Protein AF-A0A925VGG0-F1 (afdb_monomer_lite)

Structure (mmCIF, N/CA/C/O backbone):
data_AF-A0A925VGG0-F1
#
_entry.id   AF-A0A925VGG0-F1
#
loop_
_atom_site.group_PDB
_atom_site.id
_atom_site.type_symbol
_atom_site.label_atom_id
_atom_site.label_alt_id
_atom_site.label_comp_id
_atom_site.label_asym_id
_atom_site.label_entity_id
_atom_site.label_seq_id
_atom_site.pdbx_PDB_ins_code
_atom_site.Cartn_x
_atom_site.Cartn_y
_atom_site.Cartn_z
_atom_site.occupancy
_atom_site.B_iso_or_equiv
_atom_site.auth_seq_id
_atom_site.auth_comp_id
_atom_site.auth_asym_id
_atom_site.auth_atom_id
_atom_site.pdbx_PDB_model_num
ATOM 1 N N . GLU A 1 1 ? -0.667 3.251 -5.383 1.00 90.38 1 GLU A N 1
ATOM 2 C CA . GLU A 1 1 ? 0.225 3.045 -4.223 1.00 90.38 1 GLU A CA 1
ATOM 3 C C . GLU A 1 1 ? -0.567 2.607 -3.005 1.00 90.38 1 GLU A C 1
ATOM 5 O O . GLU A 1 1 ? -1.751 2.913 -2.924 1.00 90.38 1 GLU A O 1
ATOM 10 N N . THR A 1 2 ? 0.067 1.891 -2.078 1.00 95.25 2 THR A N 1
ATOM 11 C CA . THR A 1 2 ? -0.524 1.534 -0.771 1.00 95.25 2 THR A CA 1
ATOM 12 C C . THR A 1 2 ? -0.256 2.626 0.257 1.00 95.25 2 THR A C 1
ATOM 14 O O . THR A 1 2 ? 0.831 3.203 0.247 1.00 95.25 2 THR A O 1
ATOM 17 N N . ALA A 1 3 ? -1.197 2.881 1.162 1.00 97.12 3 ALA A N 1
ATOM 18 C CA . ALA A 1 3 ? -1.120 4.007 2.083 1.00 97.12 3 ALA A CA 1
ATOM 19 C C . ALA A 1 3 ? -1.624 3.633 3.478 1.00 97.12 3 ALA A C 1
ATOM 21 O O . ALA A 1 3 ? -2.802 3.334 3.686 1.00 97.12 3 ALA A O 1
ATOM 22 N N . PHE A 1 4 ? -0.743 3.761 4.467 1.00 97.62 4 PHE A N 1
ATOM 23 C CA . PHE A 1 4 ? -1.152 3.817 5.858 1.00 97.62 4 PHE A CA 1
ATOM 24 C C . PHE A 1 4 ? -1.658 5.226 6.150 1.00 97.62 4 PHE A C 1
ATOM 26 O O . PHE A 1 4 ? -0.902 6.195 6.069 1.00 97.62 4 PHE A O 1
ATOM 33 N N . ARG A 1 5 ? -2.928 5.340 6.532 1.00 97.88 5 ARG A N 1
ATOM 34 C CA . ARG A 1 5 ? -3.592 6.623 6.763 1.00 97.88 5 ARG A CA 1
ATOM 35 C C . ARG A 1 5 ? -3.703 6.948 8.244 1.00 97.88 5 ARG A C 1
ATOM 37 O O . ARG A 1 5 ? -3.931 6.060 9.069 1.00 97.88 5 ARG A O 1
ATOM 44 N N . ARG A 1 6 ? -3.617 8.232 8.591 1.00 97.88 6 ARG A N 1
ATOM 45 C CA . ARG A 1 6 ? -3.847 8.716 9.958 1.00 97.88 6 ARG A CA 1
ATOM 46 C C . ARG A 1 6 ? -5.238 8.333 10.462 1.00 97.88 6 ARG A C 1
ATOM 48 O O . ARG A 1 6 ? -5.386 7.999 11.640 1.00 97.88 6 ARG A O 1
ATOM 55 N N . ALA A 1 7 ? -6.229 8.288 9.569 1.00 97.88 7 ALA A N 1
ATOM 56 C CA . ALA A 1 7 ? -7.581 7.818 9.864 1.00 97.88 7 ALA A CA 1
ATOM 57 C C . ALA A 1 7 ? -7.652 6.389 10.445 1.00 97.88 7 ALA A C 1
ATOM 59 O O . ALA A 1 7 ? -8.644 6.049 11.086 1.00 97.88 7 ALA A O 1
ATOM 60 N N . TYR A 1 8 ? -6.619 5.554 10.279 1.00 98.06 8 TYR A N 1
ATOM 61 C CA . TYR A 1 8 ? -6.591 4.186 10.816 1.00 98.06 8 TYR A CA 1
ATOM 62 C C . TYR A 1 8 ? -6.202 4.128 12.300 1.00 98.06 8 TYR A C 1
ATOM 64 O O . TYR A 1 8 ? -6.530 3.160 12.992 1.00 98.06 8 TYR A O 1
ATOM 72 N N . LEU A 1 9 ? -5.530 5.163 12.822 1.00 98.12 9 LEU A N 1
ATOM 73 C CA . LEU A 1 9 ? -5.001 5.171 14.189 1.00 98.12 9 LEU A CA 1
ATOM 74 C C . LEU A 1 9 ? -6.071 4.945 15.273 1.00 98.12 9 LEU A C 1
ATOM 76 O O . LEU A 1 9 ? -5.794 4.173 16.192 1.00 98.12 9 LEU A O 1
ATOM 80 N N . PRO A 1 10 ? -7.281 5.546 15.216 1.00 98.00 10 PRO A N 1
ATOM 81 C CA . PRO A 1 10 ? -8.311 5.296 16.223 1.00 98.00 10 PRO A CA 1
ATOM 82 C C . PRO A 1 10 ? -8.689 3.815 16.348 1.00 98.00 10 PRO A C 1
ATOM 84 O O . PRO A 1 10 ? -8.743 3.307 17.464 1.00 98.00 10 PRO A O 1
ATOM 87 N N . ALA A 1 11 ? -8.884 3.113 15.226 1.00 97.56 11 ALA A N 1
ATOM 88 C CA . ALA A 1 11 ? -9.228 1.690 15.224 1.00 97.56 11 ALA A CA 1
ATOM 89 C C . ALA A 1 11 ? -8.071 0.816 15.736 1.00 97.56 11 ALA A C 1
ATOM 91 O O . ALA A 1 11 ? -8.276 -0.115 16.510 1.00 97.56 11 ALA A O 1
ATOM 92 N N . LEU A 1 12 ? -6.833 1.142 15.355 1.00 97.62 12 LEU A N 1
ATOM 93 C CA . LEU A 1 12 ? -5.651 0.398 15.794 1.00 97.62 12 LEU A CA 1
ATOM 94 C C . LEU A 1 12 ? -5.385 0.540 17.301 1.00 97.62 12 LEU A C 1
ATOM 96 O O . LEU A 1 12 ? -4.989 -0.424 17.954 1.00 97.62 12 LEU A O 1
ATOM 100 N N . ARG A 1 13 ? -5.623 1.731 17.867 1.00 97.75 13 ARG A N 1
ATOM 101 C CA . ARG A 1 13 ? -5.425 2.010 19.300 1.00 97.75 13 ARG A CA 1
ATOM 102 C C . ARG A 1 13 ? -6.412 1.264 20.198 1.00 97.75 13 ARG A C 1
ATOM 104 O O . ARG A 1 13 ? -6.070 0.972 21.340 1.00 97.75 13 ARG A O 1
ATOM 111 N N . THR A 1 14 ? -7.618 0.973 19.712 1.00 96.56 14 THR A N 1
ATOM 112 C CA . THR A 1 14 ? -8.652 0.258 20.481 1.00 96.56 14 THR A CA 1
ATOM 113 C C . THR A 1 14 ? -8.646 -1.254 20.247 1.00 96.56 14 THR A C 1
ATOM 115 O O . THR A 1 14 ? -9.321 -1.980 20.974 1.00 96.56 14 THR A O 1
ATOM 118 N N . ALA A 1 15 ? -7.875 -1.736 19.2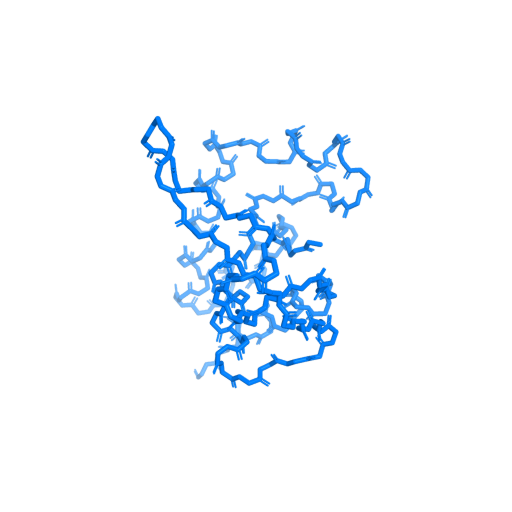70 1.00 96.25 15 ALA A N 1
ATOM 119 C CA . ALA A 1 15 ? -7.702 -3.154 18.977 1.00 96.25 15 ALA A CA 1
ATOM 120 C C . ALA A 1 15 ? -6.657 -3.820 19.906 1.00 96.25 15 ALA A C 1
ATOM 122 O O . ALA A 1 15 ? -6.323 -3.313 20.979 1.00 96.25 15 ALA A O 1
ATOM 123 N N . GLY A 1 16 ? -6.160 -5.001 19.520 1.00 96.19 16 GLY A N 1
ATOM 124 C CA . GLY A 1 16 ? -5.218 -5.789 20.322 1.00 96.19 16 GLY A CA 1
ATOM 125 C C . GLY A 1 16 ? -3.789 -5.212 20.401 1.00 96.19 16 GLY A C 1
ATOM 126 O O . GLY A 1 16 ? -3.449 -4.274 19.677 1.00 96.19 16 GLY A O 1
ATOM 127 N N . PRO A 1 17 ? -2.902 -5.804 21.229 1.00 96.69 17 PRO A N 1
ATOM 128 C CA . PRO A 1 17 ? -1.555 -5.275 21.484 1.00 96.69 17 PRO A CA 1
ATOM 129 C C . PRO A 1 17 ? -0.688 -5.065 20.234 1.00 96.69 17 PRO A C 1
ATOM 131 O O . PRO A 1 17 ? 0.085 -4.109 20.176 1.00 96.69 17 PRO A O 1
ATOM 134 N N . LEU A 1 18 ? -0.826 -5.933 19.224 1.00 95.81 18 LEU A N 1
ATOM 135 C CA . LEU A 1 18 ? -0.128 -5.786 17.944 1.00 95.81 18 LEU A CA 1
ATOM 136 C C . LEU A 1 18 ? -0.576 -4.518 17.204 1.00 95.81 18 LEU A C 1
ATOM 138 O O . LEU A 1 18 ? 0.264 -3.717 16.808 1.00 95.81 18 LEU A O 1
ATOM 142 N N . ALA A 1 19 ? -1.886 -4.301 17.067 1.00 97.31 19 ALA A N 1
ATOM 143 C CA . ALA A 1 19 ? -2.435 -3.109 16.424 1.00 97.31 19 ALA A CA 1
ATOM 144 C C . ALA A 1 19 ? -2.017 -1.824 17.156 1.00 97.31 19 ALA A C 1
ATOM 146 O O . ALA A 1 19 ? -1.617 -0.847 16.525 1.00 97.31 19 ALA A O 1
ATOM 147 N N . GLN A 1 20 ? -2.006 -1.851 18.490 1.00 97.88 20 GLN A N 1
ATOM 148 C CA . GLN A 1 20 ? -1.537 -0.730 19.308 1.00 97.88 20 GLN A CA 1
ATOM 149 C C . GLN A 1 20 ? -0.036 -0.455 19.134 1.00 97.88 20 GLN A C 1
ATOM 151 O O . GLN A 1 20 ? 0.398 0.697 19.181 1.00 97.88 20 GLN A O 1
ATOM 156 N N . LEU A 1 21 ? 0.791 -1.491 18.955 1.00 97.81 21 LEU A N 1
ATOM 157 C CA . LEU A 1 21 ? 2.206 -1.316 18.618 1.00 97.81 21 LEU A CA 1
ATOM 158 C C . LEU A 1 21 ? 2.368 -0.690 17.229 1.00 97.81 21 LEU A C 1
ATOM 160 O O . LEU A 1 21 ? 3.111 0.278 17.095 1.00 97.81 21 LEU A O 1
ATOM 164 N N . ILE A 1 22 ? 1.622 -1.181 16.240 1.00 97.50 22 ILE A N 1
ATOM 165 C CA . ILE A 1 22 ? 1.629 -0.644 14.877 1.00 97.50 22 ILE A CA 1
ATOM 166 C C . ILE A 1 22 ? 1.214 0.833 14.866 1.00 97.50 22 ILE A C 1
ATOM 168 O O . ILE A 1 22 ? 1.880 1.638 14.221 1.00 97.50 22 ILE A O 1
ATOM 172 N N . ALA A 1 23 ? 0.171 1.214 15.614 1.00 98.00 23 ALA A N 1
ATOM 173 C CA . ALA A 1 23 ? -0.238 2.613 15.746 1.00 98.00 23 ALA A CA 1
ATOM 174 C C . ALA A 1 23 ? 0.915 3.490 16.257 1.00 98.00 23 ALA A C 1
ATOM 176 O O . ALA A 1 23 ? 1.238 4.497 15.634 1.00 98.00 23 ALA A O 1
ATOM 177 N N . ARG A 1 24 ? 1.593 3.062 17.330 1.00 98.19 24 ARG A N 1
ATOM 178 C CA . ARG A 1 24 ? 2.736 3.795 17.898 1.00 98.19 24 ARG A CA 1
ATOM 179 C C . ARG A 1 24 ? 3.897 3.925 16.912 1.00 98.19 24 ARG A C 1
ATOM 181 O O . ARG A 1 24 ? 4.499 4.990 16.820 1.00 98.19 24 ARG A O 1
ATOM 188 N N . GLN A 1 25 ? 4.212 2.860 16.173 1.00 97.44 25 GLN A N 1
ATOM 189 C CA . GLN A 1 25 ? 5.266 2.891 15.154 1.00 97.44 25 GLN A CA 1
ATOM 190 C C . GLN A 1 25 ? 4.908 3.829 13.996 1.00 97.44 25 GLN A C 1
ATOM 192 O O . GLN A 1 25 ? 5.757 4.600 13.557 1.00 97.44 25 GLN A O 1
ATOM 197 N N . ALA A 1 26 ? 3.656 3.804 13.535 1.00 97.12 26 ALA A N 1
ATOM 198 C CA . ALA A 1 26 ? 3.184 4.689 12.477 1.00 97.12 26 ALA A CA 1
ATOM 199 C C . ALA A 1 26 ? 3.223 6.162 12.907 1.00 97.12 26 ALA A C 1
ATOM 201 O O . ALA A 1 26 ? 3.623 7.014 12.124 1.00 97.12 26 ALA A O 1
ATOM 202 N N . GLU A 1 27 ? 2.872 6.471 14.157 1.00 97.44 27 GLU A N 1
ATOM 203 C CA . GLU A 1 27 ? 2.976 7.831 14.698 1.00 97.44 27 GLU A CA 1
ATOM 204 C C . GLU A 1 27 ? 4.422 8.318 14.798 1.00 97.44 27 GLU A C 1
ATOM 206 O O . GLU A 1 27 ? 4.702 9.458 14.429 1.00 97.44 27 GLU A O 1
ATOM 211 N N . ALA A 1 28 ? 5.338 7.462 15.261 1.00 97.81 28 ALA A N 1
ATOM 212 C CA . ALA A 1 28 ? 6.760 7.786 15.314 1.00 97.81 28 ALA A CA 1
ATOM 213 C C . ALA A 1 28 ? 7.322 8.054 13.908 1.00 97.81 28 ALA A C 1
ATOM 215 O O . ALA A 1 28 ? 7.986 9.066 13.699 1.00 97.81 28 ALA A O 1
ATOM 216 N N . HIS A 1 29 ? 6.978 7.205 12.935 1.00 96.81 29 HIS A N 1
ATOM 217 C CA . HIS A 1 29 ? 7.355 7.405 11.537 1.00 96.81 29 HIS A CA 1
ATOM 218 C C . HIS A 1 29 ? 6.775 8.714 10.977 1.00 96.81 29 HIS A C 1
ATOM 220 O O . HIS A 1 29 ? 7.498 9.506 10.380 1.00 96.81 29 HIS A O 1
ATOM 226 N N . ALA A 1 30 ? 5.494 8.997 11.228 1.00 96.56 30 ALA A N 1
ATOM 227 C CA . ALA A 1 30 ? 4.853 10.232 10.778 1.00 96.56 30 ALA A CA 1
ATOM 228 C C . ALA A 1 30 ? 5.554 11.486 11.324 1.00 96.56 30 ALA A C 1
ATOM 230 O O . ALA A 1 30 ? 5.706 12.470 10.605 1.00 96.56 30 ALA A O 1
ATOM 231 N N . ALA A 1 31 ? 5.975 11.449 12.592 1.00 96.81 31 ALA A N 1
ATOM 232 C CA . ALA A 1 31 ? 6.673 12.554 13.240 1.00 96.81 31 ALA A CA 1
ATOM 233 C C . ALA A 1 31 ? 8.089 12.774 12.682 1.00 96.81 31 ALA A C 1
ATOM 235 O O . ALA A 1 31 ? 8.544 13.914 12.627 1.00 96.81 31 ALA A O 1
ATOM 236 N N . GLU A 1 32 ? 8.776 11.706 12.273 1.00 97.75 32 GLU A N 1
ATOM 237 C CA . GLU A 1 32 ? 10.134 11.768 11.722 1.00 97.75 32 GLU A CA 1
ATOM 238 C C . GLU A 1 32 ? 10.147 12.208 10.251 1.00 97.75 32 GLU A C 1
ATOM 240 O O . GLU A 1 32 ? 10.916 13.093 9.880 1.00 97.75 32 GLU A O 1
ATOM 245 N N . TYR A 1 33 ? 9.281 11.621 9.420 1.00 96.44 33 TYR A N 1
ATOM 246 C CA . TYR A 1 33 ? 9.334 11.778 7.961 1.00 96.44 33 TYR A CA 1
ATOM 247 C C . TYR A 1 33 ? 8.328 12.790 7.403 1.00 96.44 33 TYR A C 1
ATOM 249 O O . TYR A 1 33 ? 8.472 13.222 6.264 1.00 96.44 33 TYR A O 1
ATOM 257 N N . ASN A 1 34 ? 7.321 13.195 8.186 1.00 95.81 34 ASN A N 1
ATOM 258 C CA . ASN A 1 34 ? 6.303 14.174 7.787 1.00 95.81 34 ASN A CA 1
ATOM 259 C C . ASN A 1 34 ? 5.640 13.857 6.425 1.00 95.81 34 ASN A C 1
ATOM 261 O O . ASN A 1 34 ? 5.406 14.737 5.591 1.00 95.81 34 ASN A O 1
ATOM 265 N N . THR A 1 35 ? 5.342 12.573 6.201 1.00 95.69 35 THR A N 1
ATOM 266 C CA . THR A 1 35 ? 4.836 12.012 4.937 1.00 95.69 35 THR A CA 1
ATOM 267 C C . THR A 1 35 ? 3.560 12.701 4.444 1.00 95.69 35 THR A C 1
ATOM 269 O O . THR A 1 35 ? 3.393 12.876 3.238 1.00 95.69 35 THR A O 1
ATOM 272 N N . GLU A 1 36 ? 2.689 13.157 5.350 1.00 96.00 36 GLU A N 1
ATOM 273 C CA . GLU A 1 36 ? 1.460 13.884 4.994 1.00 96.00 36 GLU A CA 1
ATOM 274 C C . GLU A 1 36 ? 1.780 15.182 4.253 1.00 96.00 36 GLU A C 1
ATOM 276 O O . GLU A 1 36 ? 1.258 15.426 3.169 1.00 96.00 36 GLU A O 1
ATOM 281 N N . ALA A 1 37 ? 2.676 16.005 4.802 1.00 96.38 37 ALA A N 1
ATOM 282 C CA . ALA A 1 37 ? 3.053 17.262 4.168 1.00 96.38 37 ALA A CA 1
ATOM 283 C C . ALA A 1 37 ? 3.898 17.031 2.912 1.00 96.38 37 ALA A C 1
ATOM 285 O O . ALA A 1 37 ? 3.740 17.742 1.922 1.00 96.38 37 ALA A O 1
ATOM 286 N N . GLN A 1 38 ? 4.798 16.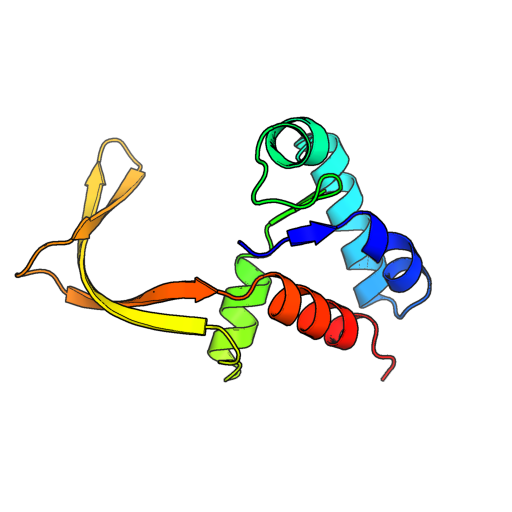042 2.942 1.00 96.00 38 GLN A N 1
ATOM 287 C CA . GLN A 1 38 ? 5.701 15.789 1.824 1.00 96.00 38 GLN A CA 1
ATOM 288 C C . GLN A 1 38 ? 4.987 15.176 0.619 1.00 96.00 38 GLN A C 1
ATOM 290 O O . GLN A 1 38 ? 5.301 15.551 -0.509 1.00 96.00 38 GLN A O 1
ATOM 295 N N . PHE A 1 39 ? 4.056 14.248 0.845 1.00 95.81 39 PHE A N 1
ATOM 296 C CA . PHE A 1 39 ? 3.438 13.443 -0.208 1.00 95.81 39 PHE A CA 1
ATOM 297 C C . PHE A 1 39 ? 1.917 13.547 -0.223 1.00 95.81 39 PHE A C 1
ATOM 299 O O . PHE A 1 39 ? 1.359 13.757 -1.294 1.00 95.81 39 PHE A O 1
ATOM 306 N N . GLY A 1 40 ? 1.243 13.449 0.925 1.00 96.44 40 GLY A N 1
ATOM 307 C CA . GLY A 1 40 ? -0.224 13.529 0.979 1.00 96.44 40 GLY A CA 1
ATOM 308 C C . GLY A 1 40 ? -0.761 14.831 0.381 1.00 96.44 40 GLY A C 1
ATOM 309 O O . GLY A 1 40 ? -1.640 14.817 -0.466 1.00 96.44 40 GLY A O 1
ATOM 310 N N . GLN A 1 41 ? -0.159 15.962 0.745 1.00 94.75 41 GLN A N 1
ATOM 311 C CA . GLN A 1 41 ? -0.598 17.292 0.308 1.00 94.75 41 GLN A CA 1
ATOM 312 C C . GLN A 1 41 ? -0.077 17.705 -1.076 1.00 94.75 41 GLN A C 1
ATOM 314 O O . GLN A 1 41 ? -0.532 18.703 -1.635 1.00 94.75 41 GLN A O 1
ATOM 319 N N . THR A 1 42 ? 0.902 16.984 -1.627 1.00 96.69 42 THR A N 1
ATOM 320 C CA . THR A 1 42 ? 1.586 17.363 -2.877 1.00 96.69 42 THR A CA 1
ATOM 321 C C . THR A 1 42 ? 1.286 16.409 -4.030 1.00 96.69 42 THR A C 1
ATOM 323 O O . THR A 1 42 ? 1.390 16.800 -5.193 1.00 96.69 42 THR A O 1
ATOM 326 N N . CYS A 1 43 ? 0.901 15.166 -3.733 1.00 95.50 43 CYS A N 1
ATOM 327 C CA . CYS A 1 43 ? 0.688 14.110 -4.711 1.00 95.50 43 CYS A CA 1
ATOM 328 C C . CYS A 1 43 ? -0.794 13.730 -4.759 1.00 95.50 43 CYS A C 1
ATOM 330 O O . CYS A 1 43 ? -1.262 12.937 -3.952 1.00 95.50 43 CYS A O 1
ATOM 332 N N . ALA A 1 44 ? -1.513 14.208 -5.778 1.00 93.75 44 ALA A N 1
ATOM 333 C CA . ALA A 1 44 ? -2.959 13.982 -5.926 1.00 93.75 44 ALA A CA 1
ATOM 334 C C . ALA A 1 44 ? -3.389 12.500 -6.018 1.00 93.75 44 ALA A C 1
ATOM 336 O O . ALA A 1 44 ? -4.569 12.190 -5.891 1.00 93.75 44 ALA A O 1
ATOM 337 N N . ALA A 1 45 ? -2.452 11.583 -6.280 1.00 91.38 45 ALA A N 1
ATOM 338 C CA . ALA A 1 45 ? -2.709 10.144 -6.331 1.00 91.38 45 ALA A CA 1
ATOM 339 C C . ALA A 1 45 ? -2.612 9.448 -4.957 1.00 91.38 45 ALA A C 1
ATOM 341 O O . ALA A 1 45 ? -2.785 8.230 -4.885 1.00 91.38 45 ALA A O 1
ATOM 342 N N . LEU A 1 46 ? -2.297 10.185 -3.887 1.00 95.06 46 LEU A N 1
ATOM 343 C CA . LEU A 1 46 ? -2.204 9.676 -2.522 1.00 95.06 46 LEU A CA 1
ATOM 344 C C . LEU A 1 46 ? -3.281 10.317 -1.638 1.00 95.06 46 LEU A C 1
ATOM 346 O O . LEU A 1 46 ? -3.689 11.445 -1.899 1.00 95.06 46 LEU A O 1
ATOM 350 N N . PRO A 1 47 ? -3.740 9.628 -0.580 1.00 96.38 47 PRO A N 1
ATOM 351 C CA . PRO A 1 47 ? -4.595 10.256 0.417 1.00 96.38 47 PRO A CA 1
ATOM 352 C C . PRO A 1 47 ? -3.864 11.391 1.144 1.00 96.38 47 PRO A C 1
ATOM 354 O O . PRO A 1 47 ? -2.727 11.203 1.577 1.00 96.38 47 PRO A O 1
ATOM 357 N N . ASP A 1 48 ? -4.552 12.512 1.370 1.00 97.38 48 ASP A N 1
ATOM 358 C CA . ASP A 1 48 ? -4.002 13.688 2.067 1.00 97.38 48 ASP A CA 1
ATOM 359 C C . ASP A 1 48 ? -3.444 13.366 3.466 1.00 97.38 48 ASP A C 1
ATOM 361 O O . ASP A 1 48 ? -2.526 14.030 3.945 1.00 97.38 48 ASP A O 1
ATOM 365 N N . ASP A 1 49 ? -3.993 12.337 4.121 1.00 97.38 49 ASP A N 1
ATOM 366 C CA . ASP A 1 49 ? -3.635 11.892 5.470 1.00 97.38 49 ASP A CA 1
ATOM 367 C C . ASP A 1 49 ? -2.719 10.650 5.488 1.00 97.38 49 ASP A C 1
ATOM 369 O O . ASP A 1 49 ? -2.707 9.890 6.463 1.00 97.38 49 ASP A O 1
ATOM 373 N N . ILE A 1 50 ? -1.969 10.394 4.408 1.00 97.75 50 ILE A N 1
ATOM 374 C CA . ILE A 1 50 ? -0.954 9.331 4.374 1.00 97.75 50 ILE A CA 1
ATOM 375 C C . ILE A 1 50 ? 0.186 9.621 5.355 1.00 97.75 50 ILE A C 1
ATOM 377 O O . ILE A 1 50 ? 0.896 10.614 5.239 1.00 97.75 50 ILE A O 1
ATOM 381 N N . ILE A 1 51 ? 0.420 8.696 6.282 1.00 97.62 51 ILE A N 1
ATOM 382 C CA . ILE A 1 51 ? 1.502 8.793 7.269 1.00 97.62 51 ILE A CA 1
ATOM 383 C C . ILE A 1 51 ? 2.608 7.755 7.072 1.00 97.62 51 ILE A C 1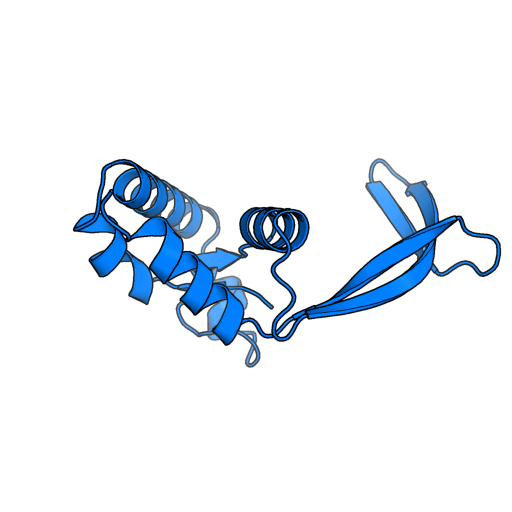
ATOM 385 O O . ILE A 1 51 ? 3.639 7.867 7.722 1.00 97.62 51 ILE A O 1
ATOM 389 N N . ASN A 1 52 ? 2.408 6.746 6.215 1.00 97.31 52 ASN A N 1
ATOM 390 C CA . ASN A 1 52 ? 3.442 5.790 5.804 1.00 97.31 52 ASN A CA 1
ATOM 391 C C . ASN A 1 52 ? 3.024 5.040 4.520 1.00 97.31 52 ASN A C 1
ATOM 393 O O . ASN A 1 52 ? 1.830 4.890 4.249 1.00 97.31 52 ASN A O 1
ATOM 397 N N . PHE A 1 53 ? 3.985 4.507 3.768 1.00 96.56 53 PHE A N 1
ATOM 398 C CA . PHE A 1 53 ? 3.749 3.525 2.707 1.00 96.56 53 PHE A CA 1
ATOM 399 C C . PHE A 1 53 ? 3.765 2.099 3.278 1.00 96.56 53 PHE A C 1
ATOM 401 O O . PHE A 1 53 ? 4.458 1.807 4.250 1.00 96.56 53 PHE A O 1
ATOM 408 N N . GLN A 1 54 ? 3.002 1.181 2.680 1.00 95.56 54 GLN A N 1
ATOM 409 C CA . GLN A 1 54 ? 2.851 -0.192 3.184 1.00 95.56 54 GLN A CA 1
ATOM 410 C C . GLN A 1 54 ? 3.544 -1.230 2.294 1.00 95.56 54 GLN A C 1
ATOM 412 O O . GLN A 1 54 ? 2.961 -2.265 1.970 1.00 95.56 54 GLN A O 1
ATOM 417 N N . HIS A 1 55 ? 4.807 -0.984 1.939 1.00 95.44 55 HIS A N 1
ATOM 418 C CA . HIS A 1 55 ? 5.581 -1.878 1.072 1.00 95.44 55 HIS A CA 1
ATOM 419 C C . HIS A 1 55 ? 5.725 -3.296 1.653 1.00 95.44 55 HIS A C 1
ATOM 421 O O . HIS A 1 55 ? 5.303 -4.262 1.016 1.00 95.44 55 HIS A O 1
ATOM 427 N N . ASP A 1 56 ? 6.235 -3.436 2.880 1.00 95.81 56 ASP A N 1
ATOM 428 C CA . ASP A 1 56 ? 6.443 -4.760 3.487 1.00 95.81 56 ASP A CA 1
ATOM 429 C C . ASP A 1 56 ? 5.125 -5.497 3.772 1.00 95.81 56 ASP A C 1
ATOM 431 O O . ASP A 1 56 ? 5.032 -6.693 3.466 1.00 95.81 56 ASP A O 1
ATOM 435 N N . PRO A 1 57 ? 4.071 -4.834 4.298 1.00 96.50 57 PRO A N 1
ATOM 436 C CA . PRO A 1 57 ? 2.764 -5.465 4.400 1.00 96.50 57 PRO A CA 1
ATOM 437 C C . PRO A 1 57 ? 2.213 -5.962 3.058 1.00 96.50 57 PRO A C 1
ATOM 439 O O . PRO A 1 57 ? 1.652 -7.059 3.014 1.00 96.50 57 PRO A O 1
ATOM 442 N N . LEU A 1 58 ? 2.381 -5.198 1.971 1.00 97.44 58 LEU A N 1
ATOM 443 C CA . LEU A 1 58 ? 1.943 -5.608 0.635 1.00 97.44 58 LEU A CA 1
ATOM 444 C C . LEU A 1 58 ? 2.714 -6.840 0.156 1.00 97.44 58 LEU A C 1
ATOM 446 O O . LEU A 1 58 ? 2.101 -7.812 -0.287 1.00 97.44 58 LEU A O 1
ATOM 450 N N . ALA A 1 59 ? 4.042 -6.832 0.297 1.00 97.19 59 ALA A N 1
ATOM 451 C CA . ALA A 1 59 ? 4.885 -7.968 -0.060 1.00 97.19 59 ALA A CA 1
ATOM 452 C C . ALA A 1 59 ? 4.472 -9.240 0.704 1.00 97.19 59 ALA A C 1
ATOM 454 O O . ALA A 1 59 ? 4.311 -10.303 0.100 1.00 97.19 59 ALA A O 1
ATOM 455 N N . CYS A 1 60 ? 4.215 -9.123 2.013 1.00 97.12 60 CYS A N 1
ATOM 456 C CA . CYS A 1 60 ? 3.715 -10.224 2.836 1.00 97.12 60 CYS A CA 1
ATOM 457 C C . CYS A 1 60 ? 2.351 -10.737 2.355 1.00 97.12 60 CYS A C 1
ATOM 459 O O . CYS A 1 60 ? 2.162 -11.945 2.232 1.00 97.12 60 CYS A O 1
ATOM 461 N N . ALA A 1 61 ? 1.398 -9.846 2.075 1.00 96.81 61 ALA A N 1
ATOM 462 C CA . ALA A 1 61 ? 0.066 -10.244 1.627 1.00 96.81 61 ALA A CA 1
ATOM 463 C C . ALA A 1 61 ? 0.114 -10.992 0.288 1.00 96.81 61 ALA A C 1
ATOM 465 O O . ALA A 1 61 ? -0.522 -12.038 0.150 1.00 96.81 61 ALA A O 1
ATOM 466 N N . ILE A 1 62 ? 0.916 -10.508 -0.664 1.00 97.06 62 ILE A N 1
ATOM 467 C CA . ILE A 1 62 ? 1.121 -11.171 -1.958 1.00 97.06 62 ILE A CA 1
ATOM 468 C C . ILE A 1 62 ? 1.769 -12.546 -1.766 1.00 97.06 62 ILE A C 1
ATOM 470 O O . ILE A 1 62 ? 1.317 -13.525 -2.360 1.00 97.06 62 ILE A O 1
ATOM 474 N N . ALA A 1 63 ? 2.779 -12.655 -0.897 1.00 96.38 63 ALA A N 1
ATOM 475 C CA . ALA A 1 63 ? 3.406 -13.936 -0.568 1.00 96.38 63 ALA A CA 1
ATOM 476 C C . ALA A 1 63 ? 2.420 -14.931 0.077 1.00 96.38 63 ALA A C 1
ATOM 478 O O . ALA A 1 63 ? 2.527 -16.137 -0.144 1.00 96.38 63 ALA A O 1
ATOM 479 N N . LEU A 1 64 ? 1.435 -14.431 0.828 1.00 96.56 64 LEU A N 1
ATOM 480 C CA . LEU A 1 64 ? 0.346 -15.216 1.419 1.00 96.56 64 LEU A CA 1
ATOM 481 C C . LEU A 1 64 ? -0.808 -15.509 0.440 1.00 96.56 64 LEU A C 1
ATOM 483 O O . LEU A 1 64 ? -1.788 -16.143 0.828 1.00 96.56 64 LEU A O 1
ATOM 487 N N . GLY A 1 65 ? -0.697 -15.089 -0.824 1.00 95.81 65 GLY A N 1
ATOM 488 C CA . GLY A 1 65 ? -1.653 -15.401 -1.888 1.00 95.81 65 GLY A CA 1
ATOM 489 C C . GLY A 1 65 ? -2.704 -14.324 -2.159 1.00 95.81 65 GLY A C 1
ATOM 490 O O . GLY A 1 65 ? -3.605 -14.553 -2.970 1.00 95.81 65 GLY A O 1
ATOM 491 N N . TRP A 1 66 ? -2.612 -13.148 -1.532 1.00 96.00 66 TRP A N 1
ATOM 492 C CA . TRP A 1 66 ? -3.473 -12.029 -1.902 1.00 96.00 66 TRP A CA 1
ATOM 493 C C . TRP A 1 66 ? -3.122 -11.521 -3.306 1.00 96.00 66 TRP A C 1
ATOM 495 O O . TRP A 1 66 ? -1.962 -11.264 -3.621 1.00 96.00 66 TRP A O 1
ATOM 505 N N . SER A 1 67 ? -4.133 -11.403 -4.163 1.00 94.62 67 SER A N 1
ATOM 506 C CA . SER A 1 67 ? -3.969 -11.028 -5.576 1.00 94.62 67 SER A CA 1
ATOM 507 C C . SER A 1 67 ? -5.070 -10.099 -6.091 1.00 94.62 67 SER A C 1
ATOM 509 O O . SER A 1 67 ? -5.066 -9.739 -7.267 1.00 94.62 67 SER A O 1
ATOM 511 N N . ASP A 1 68 ? -6.004 -9.689 -5.230 1.00 93.94 68 ASP A N 1
ATOM 512 C CA . ASP A 1 68 ? -7.115 -8.831 -5.633 1.00 93.94 68 ASP A CA 1
ATOM 513 C C . ASP A 1 68 ? -6.616 -7.420 -5.970 1.00 93.94 68 ASP A C 1
ATOM 515 O O . ASP A 1 68 ? -5.965 -6.763 -5.162 1.00 93.94 68 ASP A O 1
ATOM 519 N N . GLY A 1 69 ? -6.874 -6.962 -7.193 1.00 92.94 69 GLY A N 1
ATOM 520 C CA . GLY A 1 69 ? -6.373 -5.678 -7.679 1.00 92.94 69 GLY A CA 1
ATOM 521 C C . GLY A 1 69 ? -4.847 -5.586 -7.817 1.00 92.94 69 GLY A C 1
ATOM 522 O O . GLY A 1 69 ? -4.333 -4.473 -7.889 1.00 92.94 69 GLY A O 1
ATOM 523 N N . VAL A 1 70 ? -4.117 -6.707 -7.858 1.00 97.12 70 VAL A N 1
ATOM 524 C CA . VAL A 1 70 ? -2.662 -6.734 -8.093 1.00 97.12 70 VAL A CA 1
ATOM 525 C C . VAL A 1 70 ? -2.372 -7.193 -9.519 1.00 97.12 70 VAL A C 1
ATOM 527 O O . VAL A 1 70 ? -2.788 -8.276 -9.928 1.00 97.12 70 VAL A O 1
ATOM 530 N N . GLU A 1 71 ? -1.594 -6.411 -10.265 1.00 97.69 71 GLU A N 1
ATOM 531 C CA . GLU A 1 71 ? -1.036 -6.842 -11.546 1.00 97.69 71 GLU A CA 1
ATOM 532 C C . GLU A 1 71 ? 0.429 -7.239 -11.365 1.00 97.69 71 GLU A C 1
ATOM 534 O O . GLU A 1 71 ? 1.249 -6.433 -10.921 1.00 97.69 71 GLU A O 1
ATOM 539 N N . ILE A 1 72 ? 0.764 -8.477 -11.739 1.00 97.44 72 ILE A N 1
ATOM 540 C CA . ILE A 1 72 ? 2.139 -8.980 -11.746 1.00 97.44 72 ILE A CA 1
ATOM 541 C C . ILE A 1 72 ? 2.540 -9.286 -13.182 1.00 97.44 72 ILE A C 1
ATOM 543 O O . ILE A 1 72 ? 1.930 -10.137 -13.832 1.00 97.44 72 ILE A O 1
ATOM 547 N N . ARG A 1 73 ? 3.604 -8.639 -13.655 1.00 97.19 73 ARG A N 1
ATOM 548 C CA . ARG A 1 73 ? 4.200 -8.897 -14.969 1.00 97.19 73 ARG A CA 1
ATOM 549 C C . ARG A 1 73 ? 5.565 -9.542 -14.813 1.00 97.19 73 ARG A C 1
ATOM 551 O O . ARG A 1 73 ? 6.290 -9.265 -13.861 1.00 97.19 73 ARG A O 1
ATOM 558 N N . THR A 1 74 ? 5.928 -10.388 -15.769 1.00 97.94 74 THR A N 1
ATOM 559 C CA . THR A 1 74 ? 7.315 -10.832 -15.904 1.00 97.94 74 THR A CA 1
ATOM 560 C C . THR A 1 74 ? 8.091 -9.756 -16.648 1.00 97.94 74 THR A C 1
ATOM 562 O O . THR A 1 74 ? 7.811 -9.492 -17.815 1.00 97.94 74 THR A O 1
ATOM 565 N N . VAL A 1 75 ? 9.057 -9.146 -15.970 1.00 97.44 75 VAL A N 1
ATOM 566 C CA . VAL A 1 75 ? 9.982 -8.166 -16.534 1.00 97.44 75 VAL A CA 1
ATOM 567 C C . VAL A 1 75 ? 11.383 -8.778 -16.484 1.00 97.44 75 VAL A C 1
ATOM 569 O O . VAL A 1 75 ? 11.855 -9.112 -15.397 1.00 97.44 75 VAL A O 1
ATOM 572 N N . PRO A 1 76 ? 12.047 -8.982 -17.631 1.00 98.06 76 PRO A N 1
ATOM 573 C CA . PRO A 1 76 ? 13.466 -9.311 -17.664 1.00 98.06 76 PRO A CA 1
ATOM 574 C C . PRO A 1 76 ? 14.280 -8.164 -17.051 1.00 98.06 76 PRO A C 1
ATOM 576 O O . PRO A 1 76 ? 14.271 -7.050 -17.576 1.00 98.06 76 PRO A O 1
ATOM 579 N N . LEU A 1 77 ? 14.924 -8.416 -15.910 1.00 97.88 77 LEU A N 1
ATOM 580 C CA . LEU A 1 77 ? 15.682 -7.410 -15.168 1.00 97.88 77 LEU A CA 1
ATOM 581 C C . LEU A 1 77 ? 17.166 -7.758 -15.119 1.00 97.88 77 LEU A C 1
ATOM 583 O O . LEU A 1 77 ? 17.557 -8.892 -14.828 1.00 97.88 77 LEU A O 1
ATOM 587 N N . ARG A 1 78 ? 17.999 -6.746 -15.343 1.00 97.81 78 ARG A N 1
ATOM 588 C CA . ARG A 1 78 ? 19.408 -6.758 -14.966 1.00 97.81 78 ARG A CA 1
ATOM 589 C C . ARG A 1 78 ? 19.576 -5.935 -13.695 1.00 97.81 78 ARG A C 1
ATOM 591 O O . ARG A 1 78 ? 19.237 -4.754 -13.669 1.00 97.81 78 ARG A O 1
ATOM 598 N N . CYS A 1 79 ? 20.117 -6.569 -12.663 1.00 96.44 79 CYS A N 1
ATOM 599 C CA . CYS A 1 79 ? 20.459 -5.925 -11.402 1.00 96.44 79 CYS A CA 1
ATOM 600 C C . CYS A 1 79 ? 21.963 -5.646 -11.373 1.00 96.44 79 CYS A C 1
ATOM 602 O O . CYS A 1 79 ? 22.768 -6.540 -11.634 1.00 96.44 79 CYS A O 1
ATOM 604 N N . GLU A 1 80 ? 22.351 -4.423 -11.039 1.00 96.56 80 GLU A N 1
ATOM 605 C CA . GLU A 1 80 ? 23.753 -4.038 -10.899 1.00 96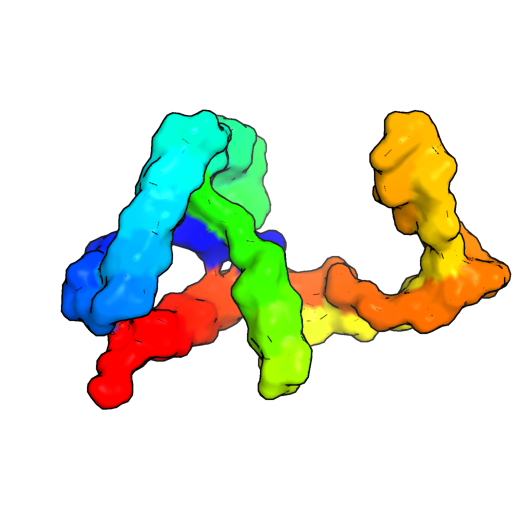.56 80 GLU A CA 1
ATOM 606 C C . GLU A 1 80 ? 23.940 -3.041 -9.756 1.00 96.56 80 GLU A C 1
ATOM 608 O O . GLU A 1 80 ? 23.045 -2.257 -9.444 1.00 96.56 80 GLU A O 1
ATOM 613 N N . LEU A 1 81 ? 25.112 -3.075 -9.120 1.00 97.50 81 LEU A N 1
ATOM 614 C CA . LEU A 1 81 ? 25.493 -2.066 -8.139 1.00 97.50 81 LEU A CA 1
ATOM 615 C C . LEU A 1 81 ? 26.155 -0.890 -8.859 1.00 97.50 81 LEU A C 1
ATOM 617 O O . LEU A 1 81 ? 27.187 -1.065 -9.506 1.00 97.50 81 LEU A O 1
ATOM 621 N N . ARG A 1 82 ? 25.582 0.308 -8.720 1.00 96.94 82 ARG A N 1
ATOM 622 C CA . ARG A 1 82 ? 26.142 1.564 -9.241 1.00 96.94 82 ARG A CA 1
ATOM 623 C C . ARG A 1 82 ? 26.273 2.560 -8.104 1.00 96.94 82 ARG A C 1
ATOM 625 O O . ARG A 1 82 ? 25.283 2.876 -7.454 1.00 96.94 82 ARG A O 1
ATOM 632 N N . ASP A 1 83 ? 27.494 3.009 -7.833 1.00 96.12 83 ASP A N 1
ATOM 633 C CA . ASP A 1 83 ? 27.787 3.999 -6.786 1.00 96.12 83 ASP A CA 1
ATOM 634 C C . ASP A 1 83 ? 27.185 3.648 -5.406 1.00 96.12 83 ASP A C 1
ATOM 636 O O . ASP A 1 83 ? 26.739 4.516 -4.661 1.00 96.12 83 ASP A O 1
ATOM 640 N N . GLY A 1 84 ? 27.149 2.351 -5.070 1.00 95.94 84 GLY A N 1
ATOM 641 C CA . GLY A 1 84 ? 26.588 1.837 -3.813 1.00 95.94 84 GLY A CA 1
ATOM 642 C C . GLY A 1 84 ? 25.076 1.578 -3.821 1.00 95.94 84 GLY A C 1
ATOM 643 O O . GLY A 1 84 ? 24.553 1.070 -2.832 1.00 95.94 84 GLY A O 1
ATOM 644 N N . TRP A 1 85 ? 24.382 1.861 -4.923 1.00 96.06 85 TRP A N 1
ATOM 645 C CA . TRP A 1 85 ? 22.946 1.628 -5.084 1.00 96.06 85 TRP A CA 1
ATOM 646 C C . TRP A 1 85 ? 22.674 0.360 -5.886 1.00 96.06 85 TRP A C 1
ATOM 648 O O . TRP A 1 85 ? 23.331 0.113 -6.898 1.00 96.06 85 TRP A O 1
ATOM 658 N N . LEU A 1 86 ? 21.675 -0.421 -5.467 1.00 96.06 86 LEU A N 1
ATOM 659 C CA . LEU A 1 86 ? 21.096 -1.463 -6.311 1.00 96.06 86 LEU A CA 1
ATOM 660 C C . LEU A 1 86 ? 20.245 -0.795 -7.390 1.00 96.06 86 LEU A C 1
ATOM 662 O O . LEU A 1 86 ? 19.277 -0.103 -7.082 1.00 96.06 86 LEU A O 1
ATOM 666 N N . VAL A 1 87 ? 20.613 -1.006 -8.648 1.00 96.44 87 VAL A N 1
ATOM 667 C CA . VAL A 1 87 ? 19.873 -0.511 -9.805 1.00 96.44 87 VAL A CA 1
ATOM 668 C C . VAL A 1 87 ? 19.307 -1.703 -10.560 1.00 96.44 87 VAL A C 1
ATOM 670 O O . VAL A 1 87 ? 20.048 -2.592 -10.980 1.00 96.44 87 VAL A O 1
ATOM 673 N N . GLU A 1 88 ? 17.991 -1.707 -10.736 1.00 96.00 88 GLU A N 1
ATOM 674 C CA . GLU A 1 88 ? 17.257 -2.716 -11.496 1.00 96.00 88 GLU A CA 1
ATOM 675 C C . GLU A 1 88 ? 16.769 -2.092 -12.804 1.00 96.00 88 GLU A C 1
ATOM 677 O O . GLU A 1 88 ? 16.058 -1.087 -12.797 1.00 96.00 88 GLU A O 1
ATOM 682 N N . LEU A 1 89 ? 17.182 -2.658 -13.938 1.00 96.00 89 LEU A N 1
ATOM 683 C CA . LEU A 1 89 ? 16.875 -2.128 -15.267 1.00 96.00 89 LEU A CA 1
ATOM 684 C C . LEU A 1 89 ? 16.201 -3.195 -16.129 1.00 96.00 89 LEU A C 1
ATOM 686 O O . LEU A 1 89 ? 16.675 -4.334 -16.138 1.00 96.00 89 LEU A O 1
ATOM 690 N N . PRO A 1 90 ? 15.159 -2.841 -16.905 1.00 96.62 90 PRO A N 1
ATOM 691 C CA . PRO A 1 90 ? 14.668 -3.703 -17.970 1.00 96.62 90 PRO A CA 1
ATOM 692 C C . PRO A 1 90 ? 15.781 -4.003 -18.982 1.00 96.62 90 PRO A C 1
ATOM 694 O O . PRO A 1 90 ? 16.399 -3.085 -19.522 1.00 96.62 90 PRO A O 1
ATOM 697 N N . ASP A 1 91 ? 16.030 -5.284 -19.234 1.00 97.19 91 ASP A N 1
ATOM 698 C CA . ASP A 1 91 ? 17.037 -5.775 -20.181 1.00 97.19 91 ASP A CA 1
ATOM 699 C C . ASP A 1 91 ? 16.530 -7.092 -20.774 1.00 97.19 91 ASP A C 1
ATOM 701 O O . ASP A 1 91 ? 16.261 -8.023 -20.021 1.00 97.19 91 ASP A O 1
ATOM 705 N N . GLU A 1 92 ? 16.393 -7.196 -22.100 1.00 96.31 92 GLU A N 1
ATOM 706 C CA . GLU A 1 92 ? 15.869 -8.402 -22.766 1.00 96.31 92 GLU A CA 1
ATOM 707 C C . GLU A 1 92 ? 16.682 -9.668 -22.450 1.00 96.31 92 GLU A C 1
ATOM 709 O O . GLU A 1 92 ? 16.124 -10.765 -22.433 1.00 96.31 92 GLU A O 1
ATOM 714 N N . ALA A 1 93 ? 17.979 -9.521 -22.159 1.00 96.88 93 ALA A N 1
ATOM 715 C CA . ALA A 1 93 ? 18.856 -10.614 -21.737 1.00 96.88 93 ALA A CA 1
ATOM 716 C C . ALA A 1 93 ? 18.901 -10.803 -20.205 1.00 96.88 93 ALA A C 1
ATOM 718 O O . ALA A 1 93 ? 19.656 -11.637 -19.700 1.00 96.88 93 ALA A O 1
ATOM 719 N N . GLY A 1 94 ? 18.129 -10.010 -19.461 1.00 97.12 94 GLY A N 1
ATOM 720 C CA . GLY A 1 94 ? 18.041 -10.035 -18.009 1.00 97.12 94 GLY A CA 1
ATOM 721 C C . GLY A 1 94 ? 17.357 -11.287 -17.458 1.00 97.12 94 GLY A C 1
ATOM 722 O O . GLY A 1 94 ? 16.810 -12.122 -18.178 1.00 97.12 94 GLY A O 1
ATOM 723 N N . THR A 1 95 ? 17.361 -11.409 -16.132 1.00 97.88 95 THR A N 1
ATOM 724 C CA . THR A 1 95 ? 16.665 -12.503 -15.445 1.00 97.88 95 THR A CA 1
ATOM 725 C C . THR A 1 95 ? 15.157 -12.240 -15.472 1.00 97.88 95 THR A C 1
ATOM 727 O O . THR A 1 95 ? 14.738 -11.161 -15.049 1.00 97.88 95 THR A O 1
ATOM 730 N N . PRO A 1 96 ? 14.316 -13.184 -15.940 1.00 98.06 96 PRO A N 1
ATOM 731 C CA . PRO A 1 96 ? 12.867 -13.030 -15.883 1.00 98.06 96 PRO A CA 1
ATOM 732 C C . PRO A 1 96 ? 12.385 -12.919 -14.431 1.00 98.06 96 PRO A C 1
ATOM 734 O O . PRO A 1 96 ? 12.411 -13.897 -13.684 1.00 98.06 96 PRO A O 1
ATOM 737 N N . THR A 1 97 ? 11.910 -11.737 -14.043 1.00 97.56 97 THR A N 1
ATOM 738 C CA . THR A 1 97 ? 11.492 -11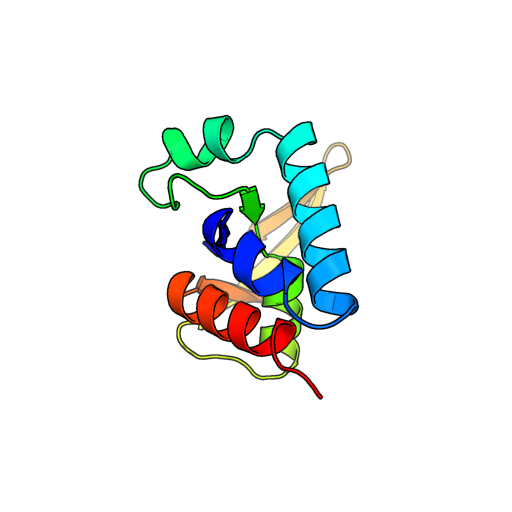.439 -12.669 1.00 97.56 97 THR A CA 1
ATOM 739 C C . THR A 1 97 ? 10.012 -11.094 -12.631 1.00 97.56 97 THR A C 1
ATOM 741 O O . THR A 1 97 ? 9.515 -10.333 -13.458 1.00 97.56 97 THR A O 1
ATOM 744 N N . ARG A 1 98 ? 9.278 -11.653 -11.665 1.00 96.38 98 ARG A N 1
ATOM 745 C CA . ARG A 1 98 ? 7.871 -11.307 -11.430 1.00 96.38 98 ARG A CA 1
ATOM 746 C C . ARG A 1 98 ? 7.800 -10.018 -10.617 1.00 96.38 98 ARG A C 1
ATOM 748 O O . ARG A 1 98 ? 8.167 -10.019 -9.448 1.00 96.38 98 ARG A O 1
ATOM 755 N N . VAL A 1 99 ? 7.312 -8.950 -11.233 1.00 96.00 99 VAL A N 1
ATOM 756 C CA . VAL A 1 99 ? 7.243 -7.606 -10.653 1.00 96.00 99 VAL A CA 1
ATOM 757 C C . VAL A 1 99 ? 5.787 -7.193 -10.507 1.00 96.00 99 VAL A C 1
ATOM 759 O O . VAL A 1 99 ? 5.001 -7.344 -11.444 1.00 96.00 99 VAL A O 1
ATOM 762 N N . VAL A 1 100 ? 5.425 -6.661 -9.341 1.00 96.00 100 VAL A N 1
ATOM 763 C CA . VAL A 1 100 ? 4.134 -5.993 -9.144 1.00 96.00 100 VAL A CA 1
ATOM 764 C C . VAL A 1 100 ? 4.176 -4.669 -9.896 1.00 96.00 100 VAL A C 1
ATOM 766 O O . VAL A 1 100 ? 4.946 -3.782 -9.541 1.00 96.00 100 VAL A O 1
ATOM 769 N N . THR A 1 101 ? 3.373 -4.541 -10.948 1.00 95.50 101 THR A N 1
ATOM 770 C CA . THR A 1 101 ? 3.328 -3.331 -11.784 1.00 95.50 101 THR A CA 1
ATOM 771 C C . THR A 1 101 ? 2.122 -2.456 -11.489 1.00 95.50 101 THR A C 1
ATOM 773 O O . THR A 1 101 ? 2.138 -1.277 -11.833 1.00 95.50 101 THR A O 1
ATOM 776 N N . GLN A 1 102 ? 1.079 -3.011 -10.867 1.00 96.25 102 GLN A N 1
ATOM 777 C CA . GLN A 1 102 ? -0.079 -2.259 -10.389 1.00 96.25 102 GLN A CA 1
ATOM 778 C C . GLN A 1 102 ? -0.619 -2.870 -9.098 1.00 96.25 102 GLN A C 1
ATOM 780 O O . GLN A 1 102 ? -0.553 -4.083 -8.892 1.00 96.25 102 GLN A O 1
ATOM 785 N N . VAL A 1 103 ? -1.183 -2.017 -8.248 1.00 96.62 103 VAL A N 1
ATOM 786 C CA . VAL A 1 103 ? -1.892 -2.415 -7.033 1.00 96.62 103 VAL A CA 1
ATOM 787 C C . VAL A 1 103 ? -3.087 -1.494 -6.812 1.00 96.62 103 VAL A C 1
ATOM 789 O O . VAL A 1 103 ? -2.961 -0.267 -6.882 1.00 96.62 103 VAL A O 1
ATOM 792 N N . ASN A 1 104 ? -4.240 -2.078 -6.502 1.00 96.44 104 ASN A N 1
ATOM 793 C CA . ASN A 1 104 ? -5.365 -1.364 -5.926 1.00 96.44 104 ASN A CA 1
ATOM 794 C C . ASN A 1 104 ? -5.040 -1.051 -4.460 1.00 96.44 104 ASN A C 1
ATOM 796 O O . ASN A 1 104 ? -5.216 -1.885 -3.570 1.00 96.44 104 ASN A O 1
ATOM 800 N N . GLY A 1 105 ? -4.524 0.158 -4.235 1.00 95.31 105 GLY A N 1
ATOM 801 C CA . GLY A 1 105 ? -4.124 0.627 -2.913 1.00 95.31 105 GLY A CA 1
ATOM 802 C C . GLY A 1 105 ? -5.265 0.596 -1.904 1.00 95.31 105 GLY A C 1
ATOM 803 O O . GLY A 1 105 ? -5.075 0.108 -0.799 1.00 95.31 105 GLY A O 1
ATOM 804 N N . ASP A 1 106 ? -6.459 1.045 -2.287 1.00 94.81 106 ASP A N 1
ATOM 805 C CA . ASP A 1 106 ? -7.600 1.124 -1.370 1.00 94.81 106 ASP A CA 1
ATOM 806 C C . ASP A 1 106 ? -8.070 -0.260 -0.918 1.00 94.81 106 ASP A C 1
ATOM 808 O O . ASP A 1 106 ? -8.281 -0.482 0.277 1.00 94.81 106 ASP A O 1
ATOM 812 N N . ALA A 1 107 ? -8.159 -1.215 -1.851 1.00 96.31 107 ALA A N 1
ATOM 813 C CA . ALA A 1 107 ? -8.496 -2.599 -1.525 1.00 96.31 107 ALA A CA 1
ATOM 814 C C . ALA A 1 107 ? -7.454 -3.225 -0.586 1.00 96.31 107 ALA A C 1
ATOM 816 O O . ALA A 1 107 ? -7.814 -3.879 0.397 1.00 96.31 107 ALA A O 1
ATOM 817 N N . PHE A 1 108 ? -6.165 -2.981 -0.849 1.00 97.44 108 PHE A N 1
ATOM 818 C CA . PHE A 1 108 ? -5.093 -3.448 0.024 1.00 97.44 108 PHE A CA 1
ATOM 819 C C . PHE A 1 108 ? -5.178 -2.831 1.424 1.00 97.44 108 PHE A C 1
ATOM 821 O O . PHE A 1 108 ? -5.119 -3.550 2.421 1.00 97.44 108 PHE A O 1
ATOM 828 N N . ASN A 1 109 ? -5.325 -1.508 1.511 1.00 96.38 109 ASN A N 1
ATOM 829 C CA . ASN A 1 109 ? -5.338 -0.794 2.783 1.00 96.38 109 ASN A CA 1
ATOM 830 C C . ASN A 1 109 ? -6.489 -1.290 3.676 1.00 96.38 109 ASN A C 1
ATOM 832 O O . ASN A 1 109 ? -6.297 -1.482 4.879 1.00 96.38 109 ASN A O 1
ATOM 836 N N . GLN A 1 110 ? -7.661 -1.543 3.078 1.00 95.75 110 GLN A N 1
ATOM 837 C CA . GLN A 1 110 ? -8.821 -2.099 3.773 1.00 95.75 110 GLN A CA 1
ATOM 838 C C . GLN A 1 110 ? -8.549 -3.522 4.276 1.00 95.75 110 GLN A C 1
ATOM 840 O O . GLN A 1 110 ? -8.713 -3.785 5.467 1.00 95.75 110 GLN A O 1
ATOM 845 N N . LEU A 1 111 ? -8.065 -4.419 3.404 1.00 96.50 111 LEU A N 1
ATOM 846 C CA . LEU A 1 111 ? -7.684 -5.781 3.793 1.00 96.50 111 LEU A CA 1
ATOM 847 C C . LEU A 1 111 ? -6.700 -5.765 4.962 1.00 96.50 111 LEU A C 1
ATOM 849 O O . LEU A 1 111 ? -6.844 -6.525 5.924 1.00 96.50 111 LEU A O 1
ATOM 853 N N . TRP A 1 112 ? -5.665 -4.937 4.847 1.00 96.62 112 TRP A N 1
ATOM 854 C CA . TRP A 1 112 ? -4.616 -4.855 5.841 1.00 96.62 112 TRP A CA 1
ATOM 855 C C . TRP A 1 112 ? -5.188 -4.395 7.182 1.00 96.62 112 TRP A C 1
ATOM 857 O O . TRP A 1 112 ? -4.955 -5.066 8.191 1.00 96.62 112 TRP A O 1
ATOM 867 N N . LEU A 1 113 ? -5.993 -3.325 7.190 1.00 97.06 113 LEU A N 1
ATOM 868 C CA . LEU A 1 113 ? -6.617 -2.806 8.405 1.00 97.06 113 LEU A CA 1
ATOM 869 C C . LEU A 1 113 ? -7.495 -3.874 9.066 1.00 97.06 113 LEU A C 1
ATOM 871 O O . LEU A 1 113 ? -7.282 -4.189 10.236 1.00 97.06 113 LEU A O 1
ATOM 875 N N . ASP A 1 114 ? -8.390 -4.502 8.299 1.00 96.56 114 ASP A N 1
ATOM 876 C CA . ASP A 1 114 ? -9.289 -5.573 8.758 1.00 96.56 114 ASP A CA 1
ATOM 877 C C . ASP A 1 114 ? -8.548 -6.813 9.269 1.00 96.56 114 ASP A C 1
ATOM 879 O O . ASP A 1 114 ? -9.089 -7.617 10.037 1.00 96.56 114 ASP A O 1
ATOM 883 N N . THR A 1 115 ? -7.313 -7.016 8.815 1.00 95.69 115 THR A N 1
ATOM 884 C CA . THR A 1 115 ? -6.460 -8.111 9.271 1.00 95.69 115 THR A CA 1
ATOM 885 C C . THR A 1 115 ? -5.830 -7.781 10.617 1.00 95.69 115 THR A C 1
ATOM 887 O O . THR A 1 115 ? -5.872 -8.611 11.524 1.00 95.69 115 THR A O 1
ATOM 890 N N . VAL A 1 116 ? -5.271 -6.579 10.775 1.00 95.38 116 VAL A N 1
ATOM 891 C CA . VAL A 1 116 ? -4.506 -6.221 11.980 1.00 95.38 116 VAL A CA 1
ATOM 892 C C . VAL A 1 116 ? -5.381 -5.796 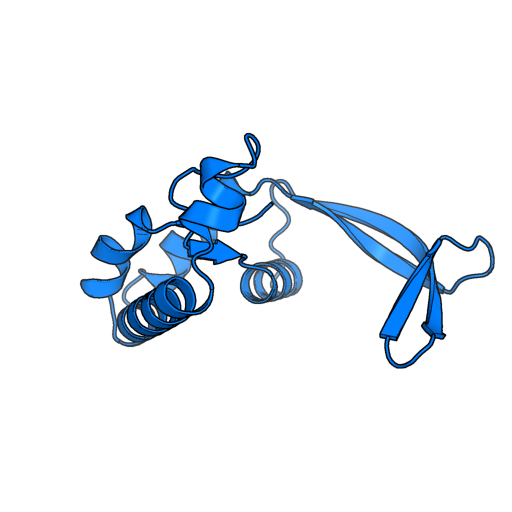13.159 1.00 95.38 116 VAL A C 1
ATOM 894 O O . VAL A 1 116 ? -4.969 -5.982 14.302 1.00 95.38 116 VAL A O 1
ATOM 897 N N . VAL A 1 117 ? -6.587 -5.263 12.919 1.00 96.56 117 VAL A N 1
ATOM 898 C CA . VAL A 1 117 ? -7.526 -4.894 14.001 1.00 96.56 117 VAL A CA 1
ATOM 899 C C . VAL A 1 117 ? -8.340 -6.079 14.514 1.00 96.56 117 VAL A C 1
ATOM 901 O O . VAL A 1 117 ? -8.976 -5.981 15.564 1.00 96.56 117 VAL A O 1
ATOM 904 N N . ARG A 1 118 ? -8.327 -7.208 13.796 1.00 92.19 118 ARG A N 1
ATOM 905 C CA . ARG A 1 118 ? -9.090 -8.399 14.165 1.00 92.19 118 ARG A CA 1
ATOM 906 C C . ARG A 1 118 ? -8.609 -8.935 15.506 1.00 92.19 118 ARG A C 1
ATOM 908 O O . ARG A 1 118 ? -7.458 -9.343 15.655 1.00 92.19 118 ARG A O 1
ATOM 915 N N . THR A 1 119 ? -9.505 -8.959 16.483 1.00 67.50 119 THR A N 1
ATOM 916 C CA . THR A 1 119 ? -9.258 -9.629 17.758 1.00 67.50 119 THR A CA 1
ATOM 917 C C . THR A 1 119 ? -9.283 -11.137 17.509 1.00 67.50 119 THR A C 1
ATOM 919 O O . THR A 1 119 ? -10.228 -11.640 16.900 1.00 67.50 119 THR A O 1
ATOM 922 N N . ARG A 1 120 ? -8.222 -11.842 17.909 1.00 58.78 120 ARG A N 1
ATOM 923 C CA . ARG A 1 120 ? -8.270 -13.301 18.065 1.00 58.78 120 ARG A CA 1
ATOM 924 C C . ARG A 1 120 ? -8.868 -13.644 19.417 1.00 58.78 120 ARG A C 1
ATOM 926 O O . ARG A 1 120 ? -8.561 -12.896 20.372 1.00 58.78 120 ARG A O 1
#

pLDDT: mean 95.97, std 4.5, range [58.78, 98.19]

Sequence (120 aa):
ETAFRRAYLPALRTAGPLAQLIARQAEAHAAEYNTEAQFGQTCAALPDDIINFQHDPLACAIALGWSDGVEIRTVPLRCELRDGWLVELPDEAGTPTRVVTQVNGDAFNQLWLDTVVRTR

Foldseek 3Di:
DAFDFPVLLVLLCPFDPQSVVVSVVLVVQCVVPVCLVVDCVPPPVHPSRGSDGDVVLVVVCVVVPDPVQWDWDFFFWDWDQDPNDTDIDGDPPHDGDTDGPTHPNVVSNVVSSCVNRDDD

Secondary structure (DSSP, 8-state):
--EEEGGGHHHHHHS-HHHHHHHHHHHHHHHHH-HIIIIITT-TTS-TTEEEE-HHHHHHHHHTT--TTEEEEEEEEEEEEETTEEEEEE-TTSEEEEEEEEE-HHHHHHHHHHHHS---

Radius of gyration: 16.73 Å; chains: 1; bounding box: 37×33×44 Å